Protein AF-A0A920HY17-F1 (afdb_monomer_lite)

Foldseek 3Di:
DDDDDDDDDDDDDDDDDDDDDDDDDDDDPDPPPPPPPPDQPDPVSNVVVVVVVVVVVVCVVLVPPPDDVVVVVVQVCCVVVVHDDPADPVRVVVVVVVVSVVVVVVVD

Radius of gyration: 25.01 Å; chains: 1; bounding box: 45×52×59 Å

Structure (mmCIF, N/CA/C/O backbone):
data_AF-A0A920HY17-F1
#
_entry.id   AF-A0A920HY17-F1
#
loop_
_atom_site.group_PDB
_atom_site.id
_atom_site.type_symbol
_atom_site.label_atom_id
_atom_site.label_alt_id
_atom_site.label_comp_id
_atom_site.label_asym_id
_atom_site.label_entity_id
_atom_site.label_seq_id
_atom_site.pdbx_PDB_ins_code
_atom_site.Cartn_x
_atom_site.Cartn_y
_atom_site.Cartn_z
_a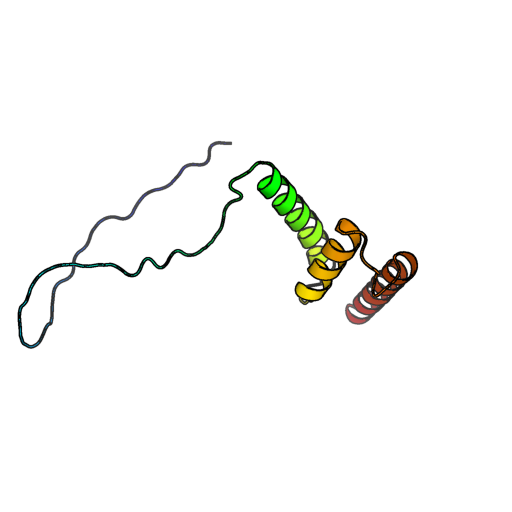tom_site.occupancy
_atom_site.B_iso_or_equiv
_atom_site.auth_seq_id
_atom_site.auth_comp_id
_atom_site.auth_asym_id
_atom_site.auth_atom_id
_atom_site.pdbx_PDB_model_num
ATOM 1 N N . MET A 1 1 ? -11.912 -18.433 -25.778 1.00 39.25 1 MET A N 1
ATOM 2 C CA . MET A 1 1 ? -12.960 -17.461 -25.405 1.00 39.25 1 MET A CA 1
ATOM 3 C C . MET A 1 1 ? -12.794 -16.254 -26.312 1.00 39.25 1 MET A C 1
ATOM 5 O O . MET A 1 1 ? -11.866 -15.483 -26.127 1.00 39.25 1 MET A O 1
ATOM 9 N N . SER A 1 2 ? -13.580 -16.190 -27.385 1.00 28.89 2 SER A N 1
ATOM 10 C CA . SER A 1 2 ? -13.406 -15.203 -28.455 1.00 28.89 2 SER A CA 1
ATOM 11 C C . SER A 1 2 ? -14.232 -13.957 -28.147 1.00 28.89 2 SER A C 1
ATOM 13 O O . SER A 1 2 ? -15.459 -14.034 -28.109 1.00 28.89 2 SER A O 1
ATOM 15 N N . PHE A 1 3 ? -13.576 -12.816 -27.935 1.00 34.84 3 PHE A N 1
ATOM 16 C CA . PHE A 1 3 ? -14.257 -11.527 -27.846 1.00 34.84 3 PHE A CA 1
ATOM 17 C C . PHE A 1 3 ? -14.721 -11.104 -29.246 1.00 34.84 3 PHE A C 1
ATOM 19 O O . PHE A 1 3 ? 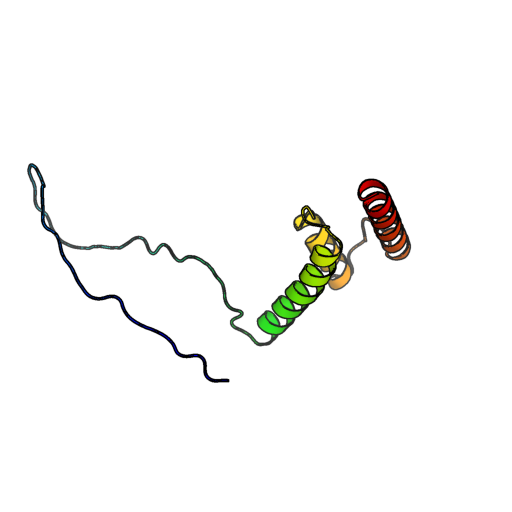-13.916 -10.812 -30.128 1.00 34.84 3 PHE A O 1
ATOM 26 N N . LYS A 1 4 ? -16.040 -11.111 -29.462 1.00 42.78 4 LYS A N 1
ATOM 27 C CA . LYS A 1 4 ? -16.686 -10.510 -30.634 1.00 42.78 4 LYS A CA 1
ATOM 28 C C . LYS A 1 4 ? -16.770 -8.999 -30.421 1.00 42.78 4 LYS A C 1
ATOM 30 O O . LYS A 1 4 ? -17.501 -8.549 -29.543 1.00 42.78 4 LYS A O 1
ATOM 35 N N . LEU A 1 5 ? -16.077 -8.226 -31.253 1.00 41.34 5 LEU A N 1
ATOM 36 C CA . LEU A 1 5 ? -16.338 -6.795 -31.404 1.00 41.34 5 LEU A CA 1
ATOM 37 C C . LEU A 1 5 ? -17.582 -6.618 -32.284 1.00 41.34 5 LEU A C 1
ATOM 39 O O . LEU A 1 5 ? -17.580 -6.944 -33.470 1.00 41.34 5 LEU A O 1
ATOM 43 N N . ASN A 1 6 ? -18.664 -6.148 -31.666 1.00 38.22 6 ASN A N 1
ATOM 44 C CA . ASN A 1 6 ? -19.893 -5.732 -32.330 1.00 38.22 6 ASN A CA 1
ATOM 45 C C . ASN A 1 6 ? -19.753 -4.259 -32.741 1.00 38.22 6 ASN A C 1
ATOM 47 O O . ASN A 1 6 ? -19.866 -3.377 -31.895 1.00 38.22 6 ASN A O 1
ATOM 51 N N . ASN A 1 7 ? -19.523 -4.001 -34.029 1.00 58.44 7 ASN A N 1
ATOM 52 C CA . ASN A 1 7 ? -19.556 -2.659 -34.606 1.00 58.44 7 ASN A CA 1
ATOM 53 C C . ASN A 1 7 ? -20.850 -2.484 -35.398 1.00 58.44 7 ASN A C 1
ATOM 55 O O . ASN A 1 7 ? -20.952 -2.919 -36.543 1.00 58.44 7 ASN A O 1
ATOM 59 N N . ASN A 1 8 ? -21.826 -1.817 -34.785 1.00 59.28 8 ASN A N 1
ATOM 60 C CA . ASN A 1 8 ? -23.039 -1.372 -35.454 1.00 59.28 8 ASN A CA 1
ATOM 61 C C . ASN A 1 8 ? -23.324 0.076 -35.044 1.00 59.28 8 ASN A C 1
ATOM 63 O O . ASN A 1 8 ? -23.937 0.324 -34.012 1.00 59.28 8 ASN A O 1
ATOM 67 N N . CYS A 1 9 ? -22.915 1.034 -35.875 1.00 41.09 9 CYS A N 1
ATOM 68 C CA . CYS A 1 9 ? -23.518 2.363 -35.862 1.00 41.09 9 CYS A CA 1
ATOM 69 C C . CYS A 1 9 ? -23.848 2.772 -37.298 1.00 41.09 9 CYS A C 1
ATOM 71 O O . CYS A 1 9 ? -23.010 3.229 -38.073 1.00 41.09 9 CYS A O 1
ATOM 73 N N . ARG A 1 10 ? -25.109 2.494 -37.639 1.00 45.97 10 ARG A N 1
ATOM 74 C CA . ARG A 1 10 ? -25.807 2.781 -38.890 1.00 45.97 10 ARG A CA 1
ATOM 75 C C . ARG A 1 10 ? -26.228 4.254 -38.909 1.00 45.97 10 ARG A C 1
ATOM 77 O O . ARG A 1 10 ? -26.739 4.774 -37.926 1.00 45.97 10 ARG A O 1
ATOM 84 N N . SER A 1 11 ? -26.003 4.889 -40.054 1.00 55.84 11 SER A N 1
ATOM 85 C CA . SER A 1 11 ? -26.242 6.302 -40.371 1.00 55.84 11 SER A CA 1
ATOM 86 C C . SER A 1 11 ? -27.683 6.786 -40.134 1.00 55.84 11 SER A C 1
ATOM 88 O O . SER A 1 11 ? -28.618 6.063 -40.474 1.00 55.84 11 SER A O 1
ATOM 90 N N . ALA A 1 12 ? -27.861 8.040 -39.692 1.00 43.81 12 ALA A N 1
ATOM 91 C CA . ALA A 1 12 ? -28.994 8.888 -40.093 1.00 43.81 12 ALA A CA 1
ATOM 92 C C . ALA A 1 12 ? -28.733 10.375 -39.775 1.00 43.81 12 ALA A C 1
ATOM 94 O O . ALA A 1 12 ? -28.833 10.828 -38.639 1.00 43.81 12 ALA A O 1
ATOM 95 N N . ASN A 1 13 ? -28.437 11.139 -40.825 1.00 58.50 13 ASN A N 1
ATOM 96 C CA . ASN A 1 13 ? -28.522 12.596 -40.859 1.00 58.50 13 ASN A CA 1
ATOM 97 C C . ASN A 1 13 ? -29.973 13.055 -40.622 1.00 58.50 13 ASN A C 1
ATOM 99 O O . ASN A 1 13 ? -30.877 12.573 -41.306 1.00 58.50 13 ASN A O 1
ATOM 103 N N . LYS A 1 14 ? -30.201 14.058 -39.761 1.00 41.97 14 LYS A N 1
ATOM 104 C CA . LYS A 1 14 ? -31.422 14.880 -39.817 1.00 41.97 14 LYS A CA 1
ATOM 105 C C . LYS A 1 14 ? -31.100 16.371 -39.678 1.00 41.97 14 LYS A C 1
ATOM 107 O O . LYS A 1 14 ? -30.912 16.903 -38.594 1.00 41.97 14 LYS A O 1
ATOM 112 N N . LEU A 1 15 ? -30.993 16.965 -40.864 1.00 41.47 15 LEU A N 1
ATOM 113 C CA . LEU A 1 15 ? -31.200 18.349 -41.290 1.00 41.47 15 LEU A CA 1
ATOM 114 C C . LEU A 1 15 ? -31.626 19.404 -40.241 1.00 41.47 15 LEU A C 1
ATOM 116 O O . LEU A 1 15 ? -32.708 19.334 -39.669 1.00 41.47 15 LEU A O 1
ATOM 120 N N . TYR A 1 16 ? -30.814 20.467 -40.203 1.00 55.97 16 TYR A N 1
ATOM 121 C CA . TYR A 1 16 ? -31.181 21.877 -40.426 1.00 55.97 16 TYR A CA 1
ATOM 122 C C . TYR A 1 16 ? -32.309 22.513 -39.597 1.00 55.97 16 TYR A C 1
ATOM 124 O O . TYR A 1 16 ? -33.487 22.308 -39.863 1.00 55.97 16 TYR A O 1
ATOM 132 N N . THR A 1 17 ? -31.937 23.511 -38.784 1.00 31.77 17 THR A N 1
ATOM 133 C CA . THR A 1 17 ? -32.487 24.879 -38.891 1.00 31.77 17 THR A CA 1
ATOM 134 C C . THR A 1 17 ? -31.442 25.880 -38.377 1.00 31.77 17 THR A C 1
ATOM 136 O O . THR A 1 17 ? -31.265 26.055 -37.178 1.00 31.77 17 THR A O 1
ATOM 139 N N . MET A 1 18 ? -30.734 26.531 -39.303 1.00 47.47 18 MET A N 1
ATOM 140 C CA . MET A 1 18 ? -29.893 27.710 -39.062 1.00 47.47 18 MET A CA 1
ATOM 141 C C . MET A 1 18 ? -30.675 28.950 -39.498 1.00 47.47 18 MET A C 1
ATOM 143 O O . MET A 1 18 ? -31.156 29.004 -40.631 1.00 47.47 18 MET A O 1
ATOM 147 N N . LYS A 1 19 ? -30.753 29.976 -38.647 1.00 40.19 19 LYS A N 1
ATOM 148 C CA . LYS A 1 19 ? -31.190 31.316 -39.052 1.00 40.19 19 LYS A CA 1
ATOM 149 C C . LYS A 1 19 ? -29.970 32.242 -39.059 1.00 40.19 19 LYS A C 1
ATOM 151 O O . LYS A 1 19 ? -29.612 32.742 -38.007 1.00 40.19 19 LYS A O 1
ATOM 156 N N . LYS A 1 20 ? -29.424 32.450 -40.272 1.00 41.75 20 LYS A N 1
ATOM 157 C CA . LYS A 1 20 ? -28.661 33.616 -40.790 1.00 41.75 20 LYS A CA 1
ATOM 158 C C . LYS A 1 20 ? -27.399 34.049 -40.019 1.00 41.75 20 LYS A C 1
ATOM 160 O O . LYS A 1 20 ? -27.468 34.275 -38.828 1.00 41.75 20 LYS A O 1
ATOM 165 N N . THR A 1 21 ? -26.235 34.367 -40.576 1.00 46.88 21 THR A N 1
ATOM 166 C CA . THR A 1 21 ? -25.578 34.421 -41.901 1.00 46.88 21 THR A CA 1
ATOM 167 C C . THR A 1 21 ? -24.138 34.841 -41.513 1.00 46.88 21 THR A C 1
ATOM 169 O O . THR A 1 21 ? -24.006 35.668 -40.619 1.00 46.88 21 THR A O 1
ATOM 172 N N . TYR A 1 22 ? -23.057 34.168 -41.916 1.00 52.78 22 TYR A N 1
ATOM 173 C CA . TYR A 1 22 ? -21.995 34.644 -42.836 1.00 52.78 22 TYR A CA 1
ATOM 174 C C . TYR A 1 22 ? -20.799 33.688 -42.593 1.00 52.78 22 TYR A C 1
ATOM 176 O O . TYR A 1 22 ? -20.260 33.655 -41.495 1.00 52.78 22 TYR A O 1
ATOM 184 N N . LEU A 1 23 ? -20.579 32.661 -43.421 1.00 51.44 23 LEU A N 1
ATOM 185 C CA . LEU A 1 23 ? -19.567 32.610 -44.492 1.00 51.44 23 LEU A CA 1
ATOM 186 C C . LEU A 1 23 ? -18.193 33.205 -44.133 1.00 51.44 23 LEU A C 1
ATOM 188 O O . LEU A 1 23 ? -17.961 34.355 -44.472 1.00 51.44 23 LEU A O 1
ATOM 192 N N . ILE A 1 24 ? -17.269 32.400 -43.581 1.00 54.50 24 ILE A N 1
ATOM 193 C CA . ILE A 1 24 ? -15.976 32.107 -44.241 1.00 54.50 24 ILE A CA 1
ATOM 194 C C . ILE A 1 24 ? -15.250 30.887 -43.628 1.00 54.50 24 ILE A C 1
ATOM 196 O O . ILE A 1 24 ? -14.928 30.857 -42.449 1.00 54.50 24 ILE A O 1
ATOM 200 N N . LEU A 1 25 ? -14.990 29.911 -44.506 1.00 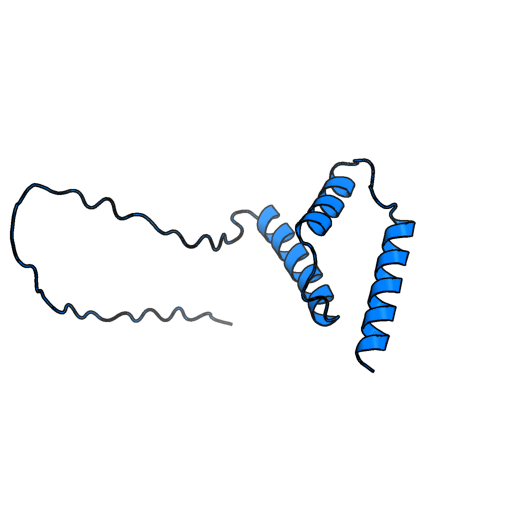48.31 25 LEU A N 1
ATOM 201 C CA . LEU A 1 25 ? -13.762 29.115 -44.647 1.00 48.31 25 LEU A CA 1
ATOM 202 C C . LEU A 1 25 ? -13.235 28.278 -43.456 1.00 48.31 25 LEU A C 1
ATOM 204 O O . LEU A 1 25 ? -12.410 28.704 -42.661 1.00 48.31 25 LEU A O 1
ATOM 208 N N . SER A 1 26 ? -13.665 27.012 -43.447 1.00 57.06 26 SER A N 1
ATOM 209 C CA . SER A 1 26 ? -12.827 25.810 -43.278 1.00 57.06 26 SER A CA 1
ATOM 210 C C . SER A 1 26 ? -11.562 25.911 -42.405 1.00 57.06 26 SER A C 1
ATOM 212 O O . SER A 1 26 ? -10.466 26.134 -42.908 1.00 57.06 26 SER A O 1
ATOM 214 N N . SER A 1 27 ? -11.677 25.528 -41.138 1.00 48.16 27 SER A N 1
ATOM 215 C CA . SER A 1 27 ? -11.093 24.256 -40.698 1.00 48.16 27 SER A CA 1
ATOM 216 C C . SER A 1 27 ? -11.726 23.844 -39.376 1.00 48.16 27 SER A C 1
ATOM 218 O O . SER A 1 27 ? -11.718 24.575 -38.389 1.00 48.16 27 SER A O 1
ATOM 220 N N . LEU A 1 28 ? -12.328 22.664 -39.400 1.00 48.53 28 LEU A N 1
ATOM 221 C CA . LEU A 1 28 ? -12.913 21.991 -38.261 1.00 48.53 28 LEU A CA 1
ATOM 222 C C . LEU A 1 28 ? -11.766 21.345 -37.469 1.00 48.53 28 LEU A C 1
ATOM 224 O O . LEU A 1 28 ? -11.424 20.193 -37.715 1.00 48.53 28 LEU A O 1
ATOM 228 N N . LEU A 1 29 ? -11.156 22.071 -36.531 1.00 48.66 29 LEU A N 1
ATOM 229 C CA . LEU A 1 29 ? -10.377 21.425 -35.472 1.00 48.66 29 LEU A CA 1
ATOM 230 C C . LEU A 1 29 ? -11.354 21.033 -34.371 1.00 48.66 29 LEU A C 1
ATOM 232 O O . LEU A 1 29 ? -11.668 21.796 -33.460 1.00 48.66 29 LEU A O 1
ATOM 236 N N . ILE A 1 30 ? -11.903 19.836 -34.549 1.00 57.28 30 ILE A N 1
ATOM 237 C CA . ILE A 1 30 ? -12.697 19.134 -33.551 1.00 57.28 30 ILE A CA 1
ATOM 238 C C . ILE A 1 30 ? -11.847 19.062 -32.280 1.00 57.28 30 ILE A C 1
ATOM 240 O O . ILE A 1 30 ? -10.733 18.544 -32.297 1.00 57.28 30 ILE A O 1
ATOM 244 N N . LEU A 1 31 ? -12.381 19.604 -31.188 1.00 51.88 31 LEU A N 1
ATOM 245 C CA . LEU A 1 31 ? -11.883 19.384 -29.838 1.00 51.88 31 LEU A CA 1
ATOM 246 C C . LEU A 1 31 ? -11.941 17.876 -29.568 1.00 51.88 31 LEU A C 1
ATOM 248 O O . LEU A 1 31 ? -13.017 17.325 -29.332 1.00 51.88 31 LEU A O 1
ATOM 252 N N . SER A 1 32 ? -10.793 17.205 -29.650 1.00 55.84 32 SER A N 1
ATOM 253 C CA . SER A 1 32 ? -10.643 15.802 -29.272 1.00 55.84 32 SER A CA 1
ATOM 254 C C . SER A 1 32 ? -10.916 15.659 -27.777 1.00 55.84 32 SER A C 1
ATOM 256 O O . SER A 1 32 ? -10.031 15.841 -26.944 1.00 55.84 32 SER A O 1
ATOM 258 N N . SER A 1 33 ? -12.159 15.347 -27.422 1.00 44.00 33 SER A N 1
ATOM 259 C CA . SER A 1 33 ? -12.490 14.841 -26.096 1.00 44.00 33 SER A CA 1
ATOM 260 C C . SER A 1 33 ? -12.035 13.381 -26.041 1.00 44.00 33 SER A C 1
ATOM 262 O O . SER A 1 33 ? -12.789 12.462 -26.350 1.00 44.00 33 SER A O 1
ATOM 264 N N . CYS A 1 34 ? -10.754 13.166 -25.738 1.00 44.06 34 CYS A N 1
ATOM 265 C CA . CYS A 1 34 ? -10.254 11.841 -25.399 1.00 44.06 34 CYS A CA 1
ATOM 266 C C . CYS A 1 34 ? -10.744 11.507 -23.987 1.00 44.06 34 CYS A C 1
ATOM 268 O O . CYS A 1 34 ? -10.254 12.061 -23.002 1.00 44.06 34 CYS A O 1
ATOM 270 N N . SER A 1 35 ? -11.721 10.607 -23.873 1.00 52.31 35 SER A N 1
ATOM 271 C CA . SER A 1 35 ? -11.983 9.912 -22.613 1.00 52.31 35 SER A CA 1
ATOM 272 C C . SER A 1 35 ? -10.745 9.073 -22.287 1.00 52.31 35 SER A C 1
ATOM 274 O O . SER A 1 35 ? -10.458 8.087 -22.963 1.00 52.31 35 SER A O 1
ATOM 276 N N . ASN A 1 36 ? -9.955 9.530 -21.313 1.00 50.81 36 ASN A N 1
ATOM 277 C CA . ASN A 1 36 ? -8.680 8.933 -20.916 1.00 50.81 36 ASN A CA 1
ATOM 278 C C . ASN A 1 36 ? -8.895 7.644 -20.114 1.00 50.81 36 ASN A C 1
ATOM 280 O O . ASN A 1 36 ? -8.553 7.570 -18.936 1.00 50.81 36 ASN A O 1
ATOM 284 N N . ASN A 1 37 ? -9.439 6.608 -20.739 1.00 54.50 37 ASN A N 1
ATOM 285 C CA . ASN A 1 37 ? -9.362 5.260 -20.193 1.00 54.50 37 ASN A CA 1
ATOM 286 C C . ASN A 1 37 ? -8.012 4.716 -20.671 1.00 54.50 37 ASN A C 1
ATOM 288 O O . ASN A 1 37 ? -7.946 3.984 -21.655 1.00 54.50 37 ASN A O 1
ATOM 292 N N . LYS A 1 38 ? -6.924 5.182 -20.043 1.00 55.38 38 LYS A N 1
ATOM 293 C CA . LYS A 1 38 ? -5.566 4.728 -20.358 1.00 55.38 38 LYS A CA 1
ATOM 294 C C . LYS A 1 38 ? -5.502 3.224 -20.106 1.00 55.38 38 LYS A C 1
ATOM 296 O O . LYS A 1 38 ? -5.481 2.781 -18.960 1.00 55.38 38 LYS A O 1
ATOM 301 N N . THR A 1 39 ? -5.543 2.440 -21.173 1.00 59.84 39 THR A N 1
ATOM 302 C CA . THR A 1 39 ? -5.123 1.042 -21.130 1.00 59.84 39 THR A CA 1
ATOM 303 C C . THR A 1 39 ? -3.615 1.022 -20.904 1.00 59.84 39 THR A C 1
ATOM 305 O O . THR A 1 39 ? -2.942 1.834 -21.536 1.00 59.84 39 THR A O 1
ATOM 308 N N . PRO A 1 40 ? -3.079 0.144 -20.040 1.00 64.94 40 PRO A N 1
ATOM 309 C CA . PRO A 1 40 ? -1.637 0.048 -19.833 1.00 64.94 40 PRO A CA 1
ATOM 310 C C . PRO A 1 40 ? -0.902 -0.157 -21.165 1.00 64.94 40 PRO A C 1
ATOM 312 O O . PRO A 1 40 ? -1.256 -1.064 -21.921 1.00 64.94 40 PRO A O 1
ATOM 315 N N . GLU A 1 41 ? 0.069 0.699 -21.471 1.00 70.75 41 GLU A N 1
ATOM 316 C CA . GLU A 1 41 ? 0.788 0.734 -22.751 1.00 70.75 41 GLU A CA 1
ATOM 317 C C . GLU A 1 41 ? 2.078 -0.106 -22.710 1.00 70.75 41 GLU A C 1
ATOM 319 O O . GLU A 1 41 ? 2.566 -0.533 -23.757 1.00 70.75 41 GLU A O 1
ATOM 324 N N . SER A 1 42 ? 2.605 -0.400 -21.514 1.00 90.69 42 SER A N 1
ATOM 325 C CA . SER A 1 42 ? 3.778 -1.263 -21.304 1.00 90.69 42 SER A CA 1
ATOM 326 C C . SER A 1 42 ? 3.513 -2.437 -20.354 1.00 90.69 42 SER A C 1
ATOM 328 O O . SER A 1 42 ? 2.599 -2.393 -19.529 1.00 90.69 42 SER A O 1
ATOM 330 N N . ASP A 1 43 ? 4.360 -3.473 -20.418 1.00 91.06 43 ASP A N 1
ATOM 331 C CA . ASP A 1 43 ? 4.296 -4.633 -19.512 1.00 91.06 43 ASP A CA 1
ATOM 332 C C . ASP A 1 43 ? 4.352 -4.209 -18.037 1.00 91.06 43 ASP A C 1
ATOM 334 O O . ASP A 1 43 ? 3.593 -4.714 -17.210 1.00 91.06 43 ASP A O 1
ATOM 338 N N . LEU A 1 44 ? 5.207 -3.234 -17.708 1.00 91.25 44 LEU A N 1
ATOM 339 C CA . LEU A 1 44 ? 5.320 -2.710 -16.348 1.00 91.25 44 LEU A CA 1
ATOM 340 C C . LEU A 1 44 ? 4.033 -2.002 -15.910 1.00 91.25 44 LEU A C 1
ATOM 342 O O . LEU A 1 44 ? 3.565 -2.218 -14.795 1.00 91.25 44 LEU A O 1
ATOM 346 N N . GLU A 1 45 ? 3.428 -1.193 -16.781 1.00 89.25 45 GLU A N 1
ATOM 347 C CA . GLU A 1 45 ? 2.145 -0.549 -16.482 1.00 89.25 45 GLU A CA 1
ATOM 348 C C . GLU A 1 45 ? 1.026 -1.580 -16.300 1.00 89.25 45 GLU A C 1
ATOM 350 O O . GLU A 1 45 ? 0.185 -1.418 -15.416 1.00 89.25 45 GLU A O 1
ATOM 355 N N . ALA A 1 46 ? 1.017 -2.656 -17.094 1.00 92.19 46 ALA A N 1
ATOM 356 C CA . ALA A 1 46 ? 0.018 -3.715 -16.990 1.00 92.19 46 ALA A CA 1
ATOM 357 C C . ALA A 1 46 ? 0.147 -4.485 -15.669 1.00 92.19 46 ALA A C 1
ATOM 359 O O . ALA A 1 46 ? -0.863 -4.757 -15.010 1.00 92.19 46 ALA A O 1
ATOM 360 N N . VAL A 1 47 ? 1.379 -4.788 -15.250 1.00 94.25 47 VAL A N 1
ATOM 361 C CA . VAL A 1 47 ? 1.666 -5.407 -13.949 1.00 94.25 47 VAL A CA 1
ATOM 362 C C . VAL A 1 47 ? 1.243 -4.480 -12.807 1.00 94.25 47 VAL A C 1
ATOM 364 O O . VAL A 1 47 ? 0.481 -4.905 -11.938 1.00 94.25 47 VAL A O 1
ATOM 367 N N . SER A 1 48 ? 1.649 -3.208 -12.834 1.00 93.56 48 SER A N 1
ATOM 368 C CA . SER A 1 48 ? 1.294 -2.222 -11.803 1.00 93.56 48 SER A CA 1
ATOM 369 C C . SER A 1 48 ? -0.218 -2.010 -11.695 1.00 93.56 48 SER A C 1
ATOM 371 O O . SER A 1 48 ? -0.774 -2.019 -10.595 1.00 93.56 48 SER A O 1
ATOM 373 N N . TYR A 1 49 ? -0.912 -1.895 -12.830 1.00 92.88 49 TYR A N 1
ATOM 374 C CA . TYR A 1 49 ? -2.371 -1.795 -12.861 1.00 92.88 49 TYR A CA 1
ATOM 375 C C . TYR A 1 49 ? -3.029 -3.050 -12.272 1.00 92.88 49 TYR A C 1
ATOM 377 O O . TYR A 1 49 ? -3.956 -2.946 -11.469 1.00 92.88 49 TYR A O 1
ATOM 385 N N . SER A 1 50 ? -2.522 -4.239 -12.610 1.00 95.06 50 SER A N 1
ATOM 386 C CA . SER A 1 50 ? -3.050 -5.516 -12.107 1.00 95.06 50 SER A CA 1
ATOM 387 C C . SER A 1 50 ? -2.853 -5.689 -10.596 1.00 95.06 50 SER A C 1
ATOM 389 O O . SER A 1 50 ? -3.749 -6.204 -9.918 1.00 95.06 50 SER A O 1
ATOM 391 N N . LEU A 1 51 ? -1.726 -5.222 -10.046 1.00 94.31 51 LEU A N 1
ATOM 392 C CA . LEU A 1 51 ? -1.504 -5.160 -8.596 1.00 94.31 51 LEU A CA 1
ATOM 393 C C . LEU A 1 51 ? -2.545 -4.255 -7.925 1.00 94.31 51 LEU A C 1
ATOM 395 O O . LEU A 1 51 ? -3.201 -4.677 -6.970 1.00 94.31 51 LEU A O 1
ATOM 399 N N . GLY A 1 52 ? -2.764 -3.059 -8.481 1.00 92.31 52 GLY A N 1
ATOM 400 C CA . GLY A 1 52 ? -3.787 -2.125 -8.008 1.00 92.31 52 GLY A CA 1
ATOM 401 C C . GLY A 1 52 ? -5.201 -2.714 -8.044 1.00 92.31 52 GLY A C 1
ATOM 402 O O . GLY A 1 52 ? -5.931 -2.612 -7.059 1.00 92.31 52 GLY A O 1
ATOM 403 N N . VAL A 1 53 ? -5.579 -3.394 -9.134 1.00 94.25 53 VAL A N 1
ATOM 404 C CA . VAL A 1 53 ? -6.882 -4.078 -9.260 1.00 94.25 53 VAL A CA 1
ATOM 405 C C . VAL A 1 53 ? -7.042 -5.170 -8.203 1.00 94.25 53 VAL A C 1
ATOM 407 O O . VAL A 1 53 ? -8.090 -5.253 -7.563 1.00 94.25 53 VAL A O 1
ATOM 410 N N . THR A 1 54 ? -6.014 -5.992 -7.991 1.00 94.12 54 THR A N 1
ATOM 411 C CA . THR A 1 54 ? -6.061 -7.106 -7.030 1.00 94.12 54 THR A CA 1
ATOM 412 C C . THR A 1 54 ? -6.214 -6.593 -5.598 1.00 94.12 54 THR A C 1
ATOM 414 O O . THR A 1 54 ? -7.089 -7.052 -4.852 1.00 94.12 54 THR A O 1
ATOM 417 N N . PHE A 1 55 ? -5.410 -5.595 -5.224 1.00 91.38 55 PHE A N 1
ATOM 418 C CA . PHE A 1 55 ? -5.487 -4.966 -3.909 1.00 91.38 55 PHE A CA 1
ATOM 419 C C . PHE A 1 55 ? -6.825 -4.241 -3.716 1.00 91.38 55 PHE A C 1
ATOM 421 O O . PHE A 1 55 ? -7.553 -4.528 -2.767 1.00 91.38 55 PHE A O 1
ATOM 428 N N . GLY A 1 56 ? -7.217 -3.388 -4.664 1.00 90.81 56 GLY A N 1
ATOM 429 C CA . GLY A 1 56 ? -8.482 -2.654 -4.613 1.00 90.81 56 GLY A CA 1
ATOM 430 C C . GLY A 1 56 ? -9.704 -3.573 -4.532 1.00 90.81 56 GLY A C 1
ATOM 431 O O . GLY A 1 56 ? -10.623 -3.302 -3.763 1.00 90.81 56 GLY A O 1
ATOM 432 N N . SER A 1 57 ? -9.702 -4.703 -5.248 1.00 91.19 57 SER A N 1
ATOM 433 C CA . SER A 1 57 ? -10.774 -5.706 -5.165 1.00 91.19 57 SER A CA 1
ATOM 434 C C . SER A 1 57 ? -10.875 -6.329 -3.769 1.00 91.19 57 SER A C 1
ATOM 436 O O . SER A 1 57 ? -11.978 -6.526 -3.250 1.00 91.19 57 SER A O 1
ATOM 438 N N . THR A 1 58 ? -9.731 -6.621 -3.147 1.00 88.69 58 THR A N 1
ATOM 439 C CA . THR A 1 58 ? -9.666 -7.176 -1.786 1.00 88.69 58 THR A CA 1
ATOM 440 C C . THR A 1 58 ? -10.227 -6.188 -0.773 1.00 88.69 58 THR A C 1
ATOM 442 O O . THR A 1 58 ? -11.001 -6.564 0.108 1.00 88.69 58 THR A O 1
ATOM 445 N N . VAL A 1 59 ? -9.877 -4.913 -0.928 1.00 88.56 59 VAL A N 1
ATOM 446 C CA . VAL A 1 59 ? -10.334 -3.858 -0.031 1.00 88.56 59 VAL A CA 1
ATOM 447 C C . VAL A 1 59 ? -11.833 -3.576 -0.215 1.00 88.56 59 VAL A C 1
ATOM 449 O O . VAL A 1 59 ? -12.582 -3.560 0.762 1.00 88.56 59 VAL A O 1
ATOM 452 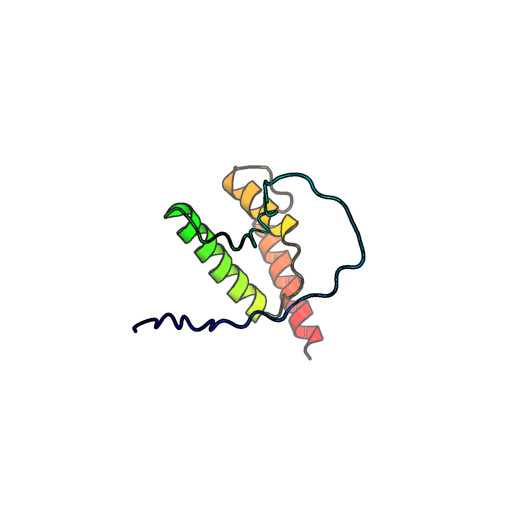N N . LYS A 1 60 ? -12.311 -3.480 -1.461 1.00 87.25 60 LYS A N 1
ATOM 453 C CA . LYS A 1 60 ? -13.738 -3.314 -1.774 1.00 87.25 60 LYS A CA 1
ATOM 454 C C . LYS A 1 60 ? -14.599 -4.435 -1.189 1.00 87.25 60 LYS A C 1
ATOM 456 O O . LYS A 1 60 ? -15.653 -4.174 -0.622 1.00 87.25 60 LYS A O 1
ATOM 461 N N . THR A 1 61 ? -14.139 -5.684 -1.275 1.00 88.31 61 THR A N 1
ATOM 462 C CA . THR A 1 61 ? -14.865 -6.845 -0.721 1.00 88.31 61 THR A CA 1
ATOM 463 C C . THR A 1 61 ? -15.079 -6.734 0.794 1.00 88.31 61 THR A C 1
ATOM 465 O O . THR A 1 61 ? -16.072 -7.236 1.316 1.00 88.31 61 THR A O 1
ATOM 468 N N . GLN A 1 62 ? -14.198 -6.031 1.508 1.00 82.75 62 GLN A N 1
ATOM 469 C CA . GLN A 1 62 ? -14.322 -5.810 2.953 1.00 82.75 62 GLN A CA 1
ATOM 470 C C . GLN A 1 62 ? -15.262 -4.634 3.303 1.00 82.75 62 GLN A C 1
ATOM 472 O O . GLN A 1 62 ? -15.588 -4.417 4.473 1.00 82.75 62 GLN A O 1
ATOM 477 N N . GLY A 1 63 ? -15.796 -3.930 2.298 1.00 83.44 63 GLY A N 1
ATOM 478 C CA . GLY A 1 63 ? -16.717 -2.798 2.458 1.00 83.44 63 GLY A CA 1
ATOM 479 C C . GLY A 1 63 ? -16.015 -1.460 2.689 1.00 83.44 63 GLY A C 1
ATOM 480 O O . GLY A 1 63 ? -16.598 -0.550 3.267 1.00 83.44 63 GLY A O 1
ATOM 481 N N . LEU A 1 64 ? -14.756 -1.350 2.268 1.00 85.19 64 LEU A N 1
ATOM 482 C CA . LEU A 1 64 ? -13.984 -0.111 2.276 1.00 85.19 64 LEU A CA 1
ATOM 483 C C . LEU A 1 64 ? -14.234 0.664 0.972 1.00 85.19 64 LEU A C 1
ATOM 485 O O . LEU A 1 64 ? -13.393 0.697 0.076 1.00 85.19 64 LEU A O 1
ATOM 489 N N . ASP A 1 65 ? -15.419 1.261 0.849 1.00 81.50 65 ASP A N 1
ATOM 490 C CA . ASP A 1 65 ? -15.817 1.983 -0.370 1.00 81.50 65 ASP A CA 1
ATOM 491 C C . ASP A 1 65 ? -15.230 3.407 -0.451 1.00 81.50 65 ASP A C 1
ATOM 493 O O . ASP A 1 65 ? -15.109 3.966 -1.539 1.00 81.50 65 ASP A O 1
ATOM 497 N N . ASN A 1 66 ? -14.819 3.980 0.688 1.00 85.38 66 ASN A N 1
ATOM 498 C CA . ASN A 1 66 ? -14.387 5.379 0.820 1.00 85.38 66 ASN A CA 1
ATOM 499 C C . ASN A 1 66 ? -12.927 5.507 1.288 1.00 85.38 66 ASN A C 1
ATOM 501 O O . ASN A 1 66 ? -12.635 6.192 2.268 1.00 85.38 66 ASN A O 1
ATOM 505 N N . ILE A 1 67 ? -12.001 4.817 0.622 1.00 89.25 67 ILE A N 1
ATOM 506 C CA . ILE A 1 67 ? -10.563 4.947 0.909 1.00 89.25 67 ILE A CA 1
ATOM 507 C C . ILE A 1 67 ? -10.045 6.287 0.378 1.00 89.25 67 ILE A C 1
ATOM 509 O O . ILE A 1 67 ? -10.348 6.665 -0.756 1.00 89.25 67 ILE A O 1
ATOM 513 N N . ASP A 1 68 ? -9.180 6.954 1.142 1.00 92.06 68 ASP A N 1
ATOM 514 C CA . ASP A 1 68 ? -8.389 8.069 0.623 1.00 92.06 68 ASP A CA 1
ATOM 515 C C . ASP A 1 68 ? -7.244 7.556 -0.272 1.00 92.06 68 ASP A C 1
ATOM 517 O O . ASP A 1 68 ? -6.229 7.026 0.191 1.00 92.06 68 ASP A O 1
ATOM 521 N N . ILE A 1 69 ? -7.428 7.683 -1.588 1.00 91.50 69 ILE A N 1
ATOM 522 C CA . ILE A 1 69 ? -6.476 7.186 -2.593 1.00 91.50 69 ILE A CA 1
ATOM 523 C C . ILE A 1 69 ? -5.140 7.938 -2.551 1.00 91.50 69 ILE A C 1
ATOM 525 O O . ILE A 1 69 ? -4.104 7.353 -2.879 1.00 91.50 69 ILE A O 1
ATOM 529 N N . ASN A 1 70 ? -5.131 9.203 -2.123 1.00 94.12 70 ASN A N 1
ATOM 530 C CA . ASN A 1 70 ? -3.899 9.983 -2.035 1.00 94.12 70 ASN A CA 1
ATOM 531 C C . ASN A 1 70 ? -3.006 9.435 -0.917 1.00 94.12 70 ASN A C 1
ATOM 533 O O . ASN A 1 70 ? -1.836 9.152 -1.160 1.00 94.12 70 ASN A O 1
ATOM 537 N N . SER A 1 71 ? -3.558 9.196 0.275 1.00 94.38 71 SER A N 1
ATOM 538 C CA . SER A 1 71 ? -2.856 8.564 1.394 1.00 94.38 71 SER A CA 1
ATOM 539 C C . SER A 1 71 ? -2.382 7.154 1.054 1.00 94.38 71 SER A C 1
ATOM 541 O O . SER A 1 71 ? -1.249 6.808 1.384 1.00 94.38 71 SER A O 1
ATOM 543 N N . LEU A 1 72 ? -3.201 6.358 0.355 1.00 92.44 72 LEU A N 1
ATOM 544 C CA . LEU A 1 72 ? -2.796 5.023 -0.093 1.00 92.44 72 LEU A CA 1
ATOM 545 C C . LEU A 1 72 ? -1.589 5.090 -1.042 1.00 92.44 72 LEU A C 1
ATOM 547 O O . LEU A 1 72 ? -0.615 4.364 -0.863 1.00 92.44 72 LEU A O 1
ATOM 551 N N . THR A 1 73 ? -1.645 5.979 -2.035 1.00 93.50 73 THR A N 1
ATOM 552 C CA . THR A 1 73 ? -0.569 6.148 -3.023 1.00 93.50 73 THR A CA 1
ATOM 553 C C . THR A 1 73 ? 0.698 6.706 -2.376 1.00 93.50 73 THR A C 1
ATOM 555 O O . THR A 1 73 ? 1.791 6.260 -2.707 1.00 93.50 73 THR A O 1
ATOM 558 N N . ASN A 1 74 ? 0.566 7.625 -1.416 1.00 94.88 74 ASN A N 1
ATOM 559 C CA . ASN A 1 74 ? 1.699 8.141 -0.651 1.00 94.88 74 ASN A CA 1
ATOM 560 C C . ASN A 1 74 ? 2.390 7.027 0.141 1.00 94.88 74 ASN A C 1
ATOM 562 O O . ASN A 1 74 ? 3.597 6.884 0.019 1.00 94.88 74 ASN A O 1
ATOM 566 N N . GLY A 1 75 ? 1.638 6.172 0.844 1.00 93.88 75 GLY A N 1
ATOM 567 C CA . GLY A 1 75 ? 2.221 5.026 1.551 1.00 93.88 75 GLY A CA 1
ATOM 568 C C . GLY A 1 75 ? 2.971 4.060 0.624 1.00 93.88 75 GLY A C 1
ATOM 569 O O . GLY A 1 75 ? 4.055 3.594 0.970 1.00 93.88 75 GLY A O 1
ATOM 570 N N . PHE A 1 76 ? 2.441 3.802 -0.581 1.00 93.44 76 PHE A N 1
ATOM 571 C CA . PHE A 1 76 ? 3.167 3.039 -1.603 1.00 93.44 76 PHE A CA 1
ATOM 572 C C . PHE A 1 76 ? 4.457 3.740 -2.040 1.00 93.44 76 PHE A C 1
ATOM 574 O O . PHE A 1 76 ? 5.504 3.099 -2.106 1.00 93.44 76 PHE A O 1
ATOM 581 N N . ASN A 1 77 ? 4.394 5.039 -2.332 1.00 94.12 77 ASN A N 1
ATOM 582 C CA . ASN A 1 77 ? 5.553 5.808 -2.778 1.00 94.12 77 ASN A CA 1
ATOM 583 C C . ASN A 1 77 ? 6.638 5.886 -1.704 1.00 94.12 77 ASN A C 1
ATOM 585 O O . ASN A 1 77 ? 7.812 5.748 -2.041 1.00 94.12 77 ASN A O 1
ATOM 589 N N . ASP A 1 78 ? 6.256 6.075 -0.441 1.00 95.00 78 ASP A N 1
ATOM 590 C CA . ASP A 1 78 ? 7.199 6.203 0.667 1.00 95.00 78 ASP A CA 1
ATOM 591 C C . ASP A 1 78 ? 7.966 4.898 0.894 1.00 95.00 78 ASP A C 1
ATOM 593 O O . ASP A 1 78 ? 9.189 4.924 0.988 1.00 95.00 78 ASP A O 1
ATOM 597 N N . ILE A 1 79 ? 7.284 3.747 0.855 1.00 93.56 79 ILE A N 1
ATOM 598 C CA . ILE A 1 79 ? 7.941 2.431 0.934 1.00 93.56 79 ILE A CA 1
ATOM 599 C C . ILE A 1 79 ? 8.857 2.181 -0.270 1.00 93.56 79 ILE A C 1
ATOM 601 O O . ILE A 1 79 ? 9.994 1.749 -0.101 1.00 93.56 79 ILE A O 1
ATOM 605 N N . LEU A 1 80 ? 8.378 2.434 -1.492 1.00 93.00 80 LEU A N 1
ATOM 606 C CA . LEU A 1 80 ? 9.139 2.132 -2.712 1.00 93.00 80 LEU A CA 1
ATOM 607 C C . LEU A 1 80 ? 10.335 3.066 -2.930 1.00 93.00 80 LEU A C 1
ATOM 609 O O . LEU A 1 80 ? 11.273 2.691 -3.630 1.00 93.00 80 LEU A O 1
ATOM 613 N N . SER A 1 81 ? 10.286 4.270 -2.362 1.00 94.31 81 SER A N 1
ATOM 614 C CA . SER A 1 81 ? 11.350 5.275 -2.473 1.00 94.31 81 SER A CA 1
ATOM 615 C C . SER A 1 81 ? 12.268 5.307 -1.250 1.00 94.31 81 SER A C 1
ATOM 617 O O . SER A 1 81 ? 13.154 6.154 -1.204 1.00 94.31 81 SER A O 1
ATOM 619 N N . GLU A 1 82 ? 12.057 4.414 -0.274 1.00 90.88 82 GLU A N 1
ATOM 620 C CA . GLU A 1 82 ? 12.777 4.386 1.009 1.00 90.88 82 GLU A CA 1
ATOM 621 C C . GLU A 1 82 ? 12.690 5.722 1.778 1.00 90.88 82 GLU A C 1
ATOM 623 O O . GLU A 1 82 ? 13.638 6.145 2.441 1.00 90.88 82 GLU A O 1
ATOM 628 N N . ASN A 1 83 ? 11.542 6.403 1.690 1.00 91.81 83 ASN A N 1
ATOM 629 C CA . ASN A 1 83 ? 11.275 7.610 2.469 1.00 91.81 83 ASN A CA 1
ATOM 630 C C . ASN A 1 83 ? 10.891 7.265 3.915 1.00 91.81 83 ASN A C 1
ATOM 632 O O . ASN A 1 83 ? 10.445 6.158 4.229 1.00 91.81 83 ASN A O 1
ATOM 636 N N . ASP A 1 84 ? 10.968 8.271 4.788 1.00 91.19 84 ASP A N 1
ATOM 637 C CA . ASP A 1 84 ? 10.452 8.173 6.149 1.00 91.19 84 ASP A CA 1
ATOM 638 C C . ASP A 1 84 ? 8.936 7.940 6.152 1.00 91.19 84 ASP A C 1
ATOM 640 O O . ASP A 1 84 ? 8.152 8.735 5.630 1.00 91.19 84 ASP A O 1
ATOM 644 N N . LEU A 1 85 ? 8.508 6.860 6.805 1.00 91.25 85 LEU A N 1
ATOM 645 C CA . LEU A 1 85 ? 7.094 6.533 6.919 1.00 91.25 85 LEU A CA 1
ATOM 646 C C . LEU A 1 85 ? 6.405 7.424 7.953 1.00 91.25 85 LEU A C 1
ATOM 648 O O . LEU A 1 85 ? 6.794 7.474 9.121 1.00 91.25 85 LEU A O 1
ATOM 652 N N . HIS A 1 86 ? 5.288 8.036 7.559 1.00 89.38 86 HIS A N 1
ATOM 653 C CA . HIS A 1 86 ? 4.423 8.770 8.489 1.00 89.38 86 HIS A CA 1
ATOM 654 C C . HIS A 1 86 ? 3.773 7.861 9.547 1.00 89.38 86 HIS A C 1
ATOM 656 O O . HIS A 1 86 ? 3.406 8.320 10.629 1.00 89.38 86 HIS A O 1
ATOM 662 N N . ILE A 1 87 ? 3.622 6.571 9.236 1.00 90.44 87 ILE A N 1
ATOM 663 C CA . ILE A 1 87 ? 3.170 5.521 10.150 1.00 90.44 87 ILE A CA 1
ATOM 664 C C . ILE A 1 87 ? 4.088 4.321 9.927 1.00 90.44 87 ILE A C 1
ATOM 666 O O . ILE A 1 87 ? 4.194 3.838 8.805 1.00 90.44 87 ILE A O 1
ATOM 670 N N . SER A 1 88 ? 4.735 3.819 10.982 1.00 91.94 88 SER A N 1
ATOM 671 C CA . SER A 1 88 ? 5.598 2.640 10.852 1.00 91.94 88 SER A CA 1
ATOM 672 C C . SER A 1 88 ? 4.825 1.423 10.337 1.00 91.94 88 SER A C 1
ATOM 674 O O . SER A 1 88 ? 3.609 1.321 10.528 1.00 91.94 88 SER A O 1
ATOM 676 N N . GLU A 1 89 ? 5.518 0.462 9.729 1.00 88.06 89 GLU A N 1
ATOM 677 C CA . GLU A 1 89 ? 4.900 -0.773 9.225 1.00 88.06 89 GLU A CA 1
ATOM 678 C C . GLU A 1 89 ? 4.102 -1.508 10.320 1.00 88.06 89 GLU A C 1
ATOM 680 O O . GLU A 1 89 ? 2.919 -1.812 10.142 1.00 88.06 89 GLU A O 1
ATOM 685 N N . ASP A 1 90 ? 4.694 -1.677 11.507 1.00 89.31 90 ASP A N 1
ATOM 686 C CA . ASP A 1 90 ? 4.035 -2.297 12.666 1.00 89.31 90 ASP A CA 1
ATOM 687 C C . ASP A 1 90 ? 2.768 -1.550 13.105 1.00 89.31 90 ASP A C 1
ATOM 689 O O . ASP A 1 90 ? 1.759 -2.154 13.487 1.00 89.31 90 ASP A O 1
ATOM 693 N N . SER A 1 91 ? 2.814 -0.216 13.078 1.00 92.12 91 SER A N 1
ATOM 694 C CA . SER A 1 91 ? 1.674 0.620 13.458 1.00 92.12 91 SER A CA 1
ATOM 695 C C . SER A 1 91 ? 0.584 0.580 12.389 1.00 92.12 91 SER A C 1
ATOM 697 O O . SER A 1 91 ? -0.599 0.573 12.728 1.00 92.12 91 SER A O 1
ATOM 699 N N . SER A 1 92 ? 0.965 0.468 11.116 1.00 92.19 92 SER A N 1
ATOM 700 C CA . SER A 1 92 ? 0.044 0.375 9.982 1.00 92.19 92 SER A CA 1
ATOM 701 C C . SER A 1 92 ? -0.837 -0.868 10.084 1.00 92.19 92 SER A C 1
ATOM 703 O O . SER A 1 92 ? -2.059 -0.769 9.959 1.00 92.19 92 SER A O 1
ATOM 705 N N . LEU A 1 93 ? -0.259 -2.025 10.427 1.00 89.31 93 LEU A N 1
ATOM 706 C CA . LEU A 1 93 ? -1.027 -3.260 10.631 1.00 89.31 93 LEU A CA 1
ATOM 707 C C . LEU A 1 93 ? -2.051 -3.138 11.765 1.00 89.31 93 LEU A C 1
ATOM 709 O O . LEU A 1 93 ? -3.164 -3.655 11.647 1.00 89.31 93 LEU A O 1
ATOM 713 N N . LYS A 1 94 ? -1.696 -2.458 12.861 1.00 93.69 94 LYS A N 1
ATOM 714 C CA . LYS A 1 94 ? -2.620 -2.221 13.983 1.00 93.69 94 LYS A CA 1
ATOM 715 C C . LYS A 1 94 ? -3.757 -1.284 13.585 1.00 93.69 94 LYS A C 1
ATOM 717 O O . LYS A 1 94 ? -4.906 -1.553 13.918 1.00 93.69 94 LYS A O 1
ATOM 722 N N . VAL A 1 95 ? -3.452 -0.209 12.856 1.00 93.75 95 VAL A N 1
ATOM 723 C CA . VAL A 1 95 ? -4.461 0.741 12.357 1.00 93.75 95 VAL A CA 1
ATOM 724 C C . VAL A 1 95 ? -5.465 0.035 11.444 1.00 93.75 95 VAL A C 1
ATOM 726 O O . VAL A 1 95 ? -6.670 0.193 11.635 1.00 93.75 95 VAL A O 1
ATOM 729 N N . ILE A 1 96 ? -4.983 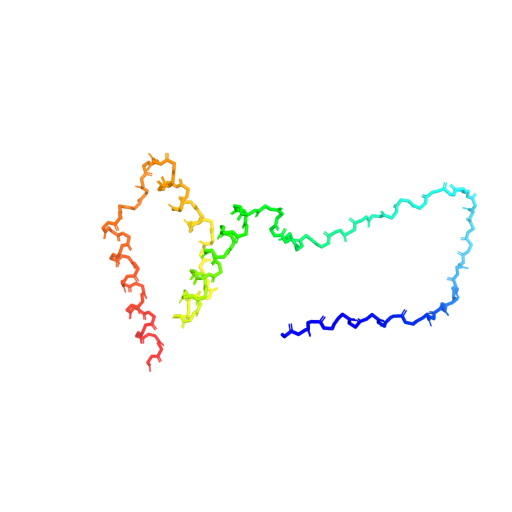-0.793 10.513 1.00 89.88 96 ILE A N 1
ATOM 730 C CA . ILE A 1 96 ? -5.829 -1.565 9.592 1.00 89.88 96 ILE A CA 1
ATOM 731 C C . ILE A 1 96 ? -6.756 -2.520 10.358 1.00 89.88 96 ILE A C 1
ATOM 733 O O . ILE A 1 96 ? -7.964 -2.524 10.121 1.00 89.88 96 ILE A O 1
ATOM 737 N N . GLN A 1 97 ? -6.214 -3.301 11.299 1.00 89.12 97 GLN A N 1
ATOM 738 C CA . GLN A 1 97 ? -7.005 -4.230 12.117 1.00 89.12 97 GLN A CA 1
ATOM 739 C C . GLN A 1 97 ? -8.091 -3.501 12.913 1.00 89.12 97 GLN A C 1
ATOM 741 O O . GLN A 1 97 ? -9.262 -3.861 12.817 1.00 89.12 97 GLN A O 1
ATOM 746 N N . ASN A 1 98 ? -7.724 -2.427 13.620 1.00 92.19 98 ASN A N 1
ATOM 747 C CA . ASN A 1 98 ? -8.668 -1.631 14.406 1.00 92.19 98 ASN A CA 1
ATOM 748 C C . ASN A 1 98 ? -9.816 -1.088 13.546 1.00 92.19 98 ASN A C 1
ATOM 750 O O . ASN A 1 98 ? -10.968 -1.085 13.978 1.00 92.19 98 ASN A O 1
ATOM 754 N N . TYR A 1 99 ? -9.514 -0.637 12.327 1.00 90.94 99 TYR A N 1
ATOM 755 C CA . TYR A 1 99 ? -10.525 -0.128 11.409 1.00 90.94 99 TYR A CA 1
ATOM 756 C C . TYR A 1 99 ? -11.503 -1.230 10.965 1.00 90.94 99 TYR A C 1
ATOM 758 O O . TYR A 1 99 ? -12.719 -1.045 11.022 1.00 90.94 99 TYR A O 1
ATOM 766 N N . PHE A 1 100 ? -11.003 -2.412 10.593 1.00 87.31 100 PHE A N 1
ATOM 767 C CA . PHE A 1 100 ? -11.869 -3.534 10.210 1.00 87.31 100 PHE A CA 1
ATOM 768 C C . PHE A 1 100 ? -12.689 -4.104 11.372 1.00 87.31 100 PHE A C 1
ATOM 770 O O . PHE A 1 100 ? -13.835 -4.523 11.171 1.00 87.31 100 PHE A O 1
ATOM 777 N N . GLU A 1 101 ? -12.150 -4.094 12.590 1.00 89.62 101 GLU A N 1
ATOM 778 C CA . GLU A 1 101 ? -12.913 -4.440 13.791 1.00 89.62 101 GLU A CA 1
ATOM 779 C C . GLU A 1 101 ? -14.083 -3.477 14.020 1.00 89.62 101 GLU A C 1
ATOM 781 O O . GLU A 1 101 ? -15.175 -3.917 14.384 1.00 89.62 101 GLU A O 1
ATOM 786 N N . GLN A 1 102 ? -13.879 -2.175 13.797 1.00 88.69 102 GLN A N 1
ATOM 787 C CA . GLN A 1 102 ? -14.942 -1.170 13.896 1.00 88.69 102 GLN A CA 1
ATOM 788 C C . GLN A 1 102 ? -16.006 -1.382 12.816 1.00 88.69 102 GLN A C 1
ATOM 790 O O . GLN A 1 102 ? -17.184 -1.501 13.151 1.00 88.69 102 GLN A O 1
ATOM 795 N N . LEU A 1 103 ? -15.598 -1.568 11.556 1.00 85.81 103 LEU A N 1
ATOM 796 C CA . LEU A 1 103 ? -16.524 -1.886 10.463 1.00 85.81 103 LEU A CA 1
ATOM 797 C C . LEU A 1 103 ? -17.357 -3.145 10.732 1.00 85.81 103 LEU A C 1
ATOM 799 O O . LEU A 1 103 ? -18.522 -3.217 10.347 1.00 85.81 103 LEU A O 1
ATOM 803 N N . SER A 1 104 ? -16.769 -4.154 11.375 1.00 83.62 104 SER A N 1
ATOM 804 C CA . SER A 1 104 ? -17.482 -5.391 11.711 1.00 83.62 104 SER A CA 1
ATOM 805 C C . SER A 1 104 ? -18.542 -5.175 12.792 1.00 83.62 104 SER A C 1
ATOM 807 O O . SER A 1 104 ? -19.553 -5.865 12.779 1.00 83.62 104 SER A O 1
ATOM 809 N N . LYS A 1 105 ? -18.337 -4.218 13.707 1.00 85.50 105 LYS A N 1
ATOM 810 C CA . LYS A 1 105 ? -19.303 -3.865 14.762 1.00 85.50 105 LYS A CA 1
ATOM 811 C C . LYS A 1 105 ? -20.457 -3.011 14.241 1.00 85.50 105 LYS A C 1
ATOM 813 O O . LYS A 1 105 ? -21.556 -3.136 14.754 1.00 85.50 105 LYS A O 1
ATOM 818 N N . GLU A 1 106 ? -20.217 -2.165 13.241 1.00 77.38 106 GLU A N 1
ATOM 819 C CA . GLU A 1 106 ? -21.250 -1.308 12.632 1.00 77.38 106 GLU A CA 1
ATOM 820 C C . GLU A 1 106 ? -22.201 -2.068 11.696 1.00 77.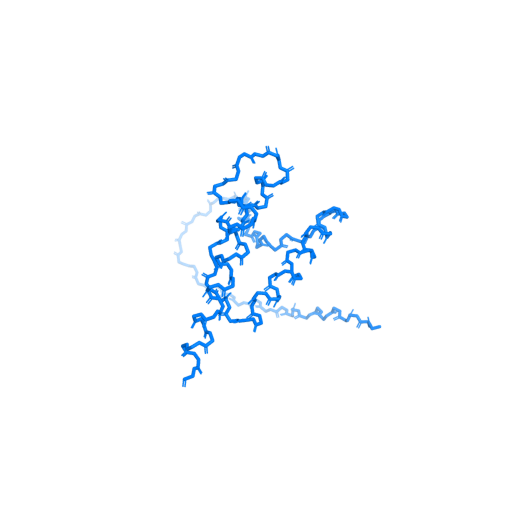38 106 GLU A C 1
ATOM 822 O O . GLU A 1 106 ? -23.317 -1.618 11.447 1.00 77.38 106 GLU A O 1
ATOM 827 N N . LYS A 1 107 ? -21.767 -3.217 11.160 1.00 64.50 107 LYS A N 1
ATOM 828 C CA . LYS A 1 107 ? -22.593 -4.093 10.311 1.00 64.50 107 LYS A CA 1
ATOM 829 C C . LYS A 1 107 ? -23.515 -5.038 11.104 1.00 64.50 107 LYS A C 1
ATOM 831 O O . LYS A 1 107 ? -24.270 -5.776 10.469 1.00 64.50 107 LYS A O 1
ATOM 836 N N . VAL A 1 108 ? -23.423 -5.056 12.439 1.00 53.44 108 VAL A N 1
ATOM 837 C CA . VAL A 1 108 ? -24.257 -5.856 13.365 1.00 53.44 108 VAL A CA 1
ATOM 838 C C . VAL A 1 108 ? -25.396 -5.000 13.899 1.00 53.44 108 VAL A C 1
ATOM 840 O O . VAL A 1 108 ? -26.532 -5.521 13.934 1.00 53.44 108 VAL A O 1
#

Sequence (108 aa):
MSFKLNNNCRSANKLYTMKKTYLILSSLLILSSCSNNKTPESDLEAVSYSLGVTFGSTVKTQGLDNIDINSLTNGFNDILSENDLHISEDSSLKVIQNYFEQLSKEKV

Secondary structure (DSSP, 8-state):
-----------------------------------------SHHHHHHHHHHHHHHHHHHHTT--S--HHHHHHHHHHHHTTPPPSS-HHHHHHHHHHHHHHHHHHT-

pLDDT: mean 74.16, std 21.08, range [28.89, 95.06]